Protein AF-A0A1Q7BQR1-F1 (afdb_monomer_lite)

Secondary structure (DSSP, 8-state):
-EESS-HHHHHH-TTTTTTTT-SGGGHHHHHHHHHHHTPPPPHHHHHHHHHHH--SS--SS--S-------TTSSHHHHHHHHHHIIIIIEE-TTTS-TTPPP------SSHHHHHHHHHHHHHHHHHHHTT---SS--------GGGGTTTS-----

Sequence (158 aa):
MRPRVSLRDALTDPHLLGHVLAGESWLPWRVLLLASMGEALTDDERVVFKQLTGREREPLQRVNDLAIIAGRRGGKTSAVSALATYIAACCDHGDALARAETGVLLCAAQDSRVATKILDFVEANTLRSSRTSWRSGSPMLPSSTPTSRCWLRRVLAC

Foldseek 3Di:
DAFQDQLVCQCCDQLANVPLQDDPLSLLLSLLLCLQQLHADDPVSQVSVCVQPVDNGRPSHHDPDDDDDADPPRSVLSSLLSSQLSCQPRGDDPVPADVPDDDDDDDDDPDPVSSVSSLVSNVVSNVSSVPPDPDPDDDDPDDDDPCVVVVRPPPDDD

Radius of gyration: 16.64 Å; chains: 1; bounding box: 48×39×38 Å

pLDDT: mean 80.99, std 22.64, range [25.41, 97.19]

Structure (mmCIF, N/CA/C/O backbone):
data_AF-A0A1Q7BQR1-F1
#
_entry.id   AF-A0A1Q7BQR1-F1
#
loop_
_atom_site.group_PDB
_atom_site.id
_atom_site.type_symbol
_atom_site.label_atom_id
_atom_site.label_alt_id
_atom_site.label_comp_id
_atom_site.label_asym_id
_atom_site.label_entity_id
_atom_site.label_seq_id
_atom_site.pdbx_PDB_ins_code
_atom_site.Cartn_x
_atom_site.Cartn_y
_atom_site.Cartn_z
_atom_site.occupancy
_atom_site.B_iso_or_equiv
_atom_site.auth_seq_id
_atom_site.auth_comp_id
_atom_site.auth_asym_id
_atom_site.auth_atom_id
_atom_site.pdbx_PDB_model_num
ATOM 1 N N . MET A 1 1 ? 2.220 -6.689 -13.704 1.00 86.00 1 MET A N 1
ATOM 2 C CA . MET A 1 1 ? 2.782 -6.575 -12.342 1.00 86.00 1 MET A CA 1
ATOM 3 C C . MET A 1 1 ? 2.468 -7.858 -11.589 1.00 86.00 1 MET A C 1
ATOM 5 O O . MET A 1 1 ? 1.297 -8.202 -11.491 1.00 86.00 1 MET A O 1
ATOM 9 N N . ARG A 1 2 ? 3.488 -8.554 -11.082 1.00 88.44 2 ARG A N 1
ATOM 10 C CA . ARG A 1 2 ? 3.368 -9.777 -10.279 1.00 88.44 2 ARG A CA 1
ATOM 11 C C . ARG A 1 2 ? 4.045 -9.569 -8.915 1.00 88.44 2 ARG A C 1
ATOM 13 O O . ARG A 1 2 ? 5.251 -9.332 -8.895 1.00 88.44 2 ARG A O 1
ATOM 20 N N . PRO A 1 3 ? 3.326 -9.611 -7.782 1.00 90.62 3 PRO A N 1
ATOM 21 C CA . PRO A 1 3 ? 3.946 -9.503 -6.460 1.00 90.62 3 PRO A CA 1
ATOM 22 C C . PRO A 1 3 ? 4.991 -10.602 -6.224 1.00 90.62 3 PRO A C 1
ATOM 24 O O . PRO A 1 3 ? 4.698 -11.774 -6.443 1.00 90.62 3 PRO A O 1
ATOM 27 N N . ARG A 1 4 ? 6.203 -10.244 -5.776 1.00 91.69 4 ARG A N 1
ATOM 28 C CA . ARG A 1 4 ? 7.217 -11.233 -5.345 1.00 91.69 4 ARG A CA 1
ATOM 29 C C . ARG A 1 4 ? 7.025 -11.652 -3.889 1.00 91.69 4 ARG A C 1
ATOM 31 O O . ARG A 1 4 ? 7.387 -12.759 -3.514 1.00 91.69 4 ARG A O 1
ATOM 38 N N . VAL A 1 5 ? 6.471 -10.745 -3.091 1.00 93.12 5 VAL A N 1
ATOM 39 C CA . VAL A 1 5 ? 6.109 -10.912 -1.680 1.00 93.12 5 VAL A CA 1
ATOM 40 C C . VAL A 1 5 ? 4.714 -10.312 -1.514 1.00 93.12 5 VAL A C 1
ATOM 42 O O . VAL A 1 5 ? 4.409 -9.314 -2.177 1.00 93.12 5 VAL A O 1
ATOM 45 N N . SER A 1 6 ? 3.857 -10.893 -0.671 1.00 94.69 6 SER A N 1
ATOM 46 C CA . SER A 1 6 ? 2.549 -10.289 -0.385 1.00 94.69 6 SER A CA 1
ATOM 47 C C . SER A 1 6 ? 2.727 -8.930 0.305 1.00 94.69 6 SER A C 1
ATOM 49 O O . SER A 1 6 ? 3.736 -8.672 0.968 1.00 94.69 6 SER A O 1
ATOM 51 N N . LEU A 1 7 ? 1.769 -8.023 0.141 1.00 95.06 7 LEU A N 1
ATOM 52 C CA . LEU A 1 7 ? 1.771 -6.753 0.851 1.00 95.06 7 LEU A CA 1
ATOM 53 C C . LEU A 1 7 ? 1.627 -6.988 2.358 1.00 95.06 7 LEU A C 1
ATOM 55 O O . LEU A 1 7 ? 2.263 -6.275 3.134 1.00 95.06 7 LEU A O 1
ATOM 59 N N . ARG A 1 8 ? 0.854 -7.998 2.781 1.00 95.06 8 ARG A N 1
ATOM 60 C CA . ARG A 1 8 ? 0.755 -8.393 4.195 1.00 95.06 8 ARG A CA 1
ATOM 61 C C . ARG A 1 8 ? 2.117 -8.730 4.788 1.00 95.06 8 ARG A C 1
ATOM 63 O O . ARG A 1 8 ? 2.466 -8.191 5.841 1.00 95.06 8 ARG A O 1
ATOM 70 N N . ASP A 1 9 ? 2.892 -9.564 4.103 1.00 94.25 9 ASP A N 1
ATOM 71 C CA . ASP A 1 9 ? 4.224 -9.958 4.564 1.00 94.25 9 ASP A CA 1
ATOM 72 C C . ASP A 1 9 ? 5.167 -8.752 4.552 1.00 94.25 9 ASP A C 1
ATOM 74 O O . ASP A 1 9 ? 5.858 -8.493 5.536 1.00 94.25 9 ASP A O 1
ATOM 78 N N . ALA A 1 10 ? 5.124 -7.934 3.495 1.00 93.88 10 ALA A N 1
ATOM 79 C CA . ALA A 1 10 ? 5.953 -6.735 3.393 1.00 93.88 10 ALA A CA 1
ATOM 80 C C . ALA A 1 10 ? 5.678 -5.717 4.515 1.00 93.88 10 ALA A C 1
ATOM 82 O O . ALA A 1 10 ? 6.615 -5.107 5.032 1.00 93.88 10 ALA A O 1
ATOM 83 N N . LEU A 1 11 ? 4.412 -5.534 4.907 1.00 93.81 11 LEU A N 1
ATOM 84 C CA . LEU A 1 11 ? 3.991 -4.644 5.997 1.00 93.81 11 LEU A CA 1
ATOM 85 C C . LEU A 1 11 ? 4.202 -5.238 7.395 1.00 93.81 11 LEU A C 1
ATOM 87 O O . LEU A 1 11 ? 4.019 -4.521 8.378 1.00 93.81 11 LEU A O 1
ATOM 91 N N . THR A 1 12 ? 4.563 -6.515 7.499 1.00 92.06 12 THR A N 1
ATOM 92 C CA . THR A 1 12 ? 4.852 -7.179 8.778 1.00 92.06 12 THR A CA 1
ATOM 93 C C . THR A 1 12 ? 6.356 -7.327 8.994 1.00 92.06 12 THR A C 1
ATOM 95 O O . THR A 1 12 ? 6.828 -7.203 10.122 1.00 92.06 12 THR A O 1
ATOM 98 N N . ASP A 1 13 ? 7.126 -7.520 7.921 1.00 90.06 13 ASP A N 1
ATOM 99 C CA . ASP A 1 13 ? 8.575 -7.694 7.977 1.00 90.06 13 ASP A CA 1
ATOM 100 C C . ASP A 1 13 ? 9.300 -6.376 8.343 1.00 90.06 13 ASP A C 1
ATOM 102 O O . ASP A 1 13 ? 9.255 -5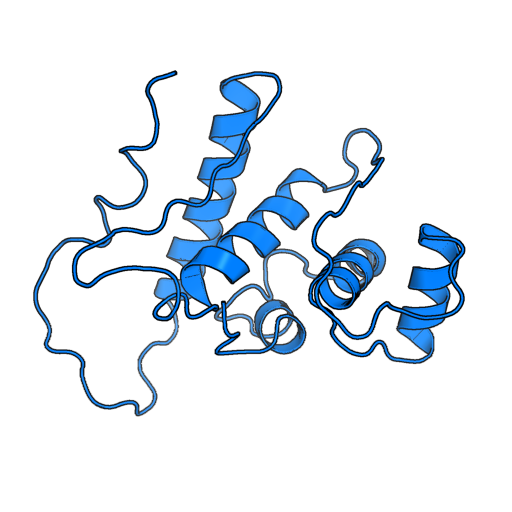.401 7.575 1.00 90.06 13 ASP A O 1
ATOM 106 N N . PRO A 1 14 ? 10.019 -6.318 9.485 1.00 87.44 14 PRO A N 1
ATOM 107 C CA . PRO A 1 14 ? 10.800 -5.148 9.886 1.00 87.44 14 PRO A CA 1
ATOM 108 C C . PRO A 1 14 ? 11.893 -4.750 8.884 1.00 87.44 14 PRO A C 1
ATOM 110 O O . PRO A 1 14 ? 12.264 -3.574 8.826 1.00 87.44 14 PRO A O 1
ATOM 113 N N . HIS A 1 15 ? 12.406 -5.705 8.104 1.00 86.00 15 HIS A N 1
ATOM 114 C CA . HIS A 1 15 ? 13.424 -5.487 7.077 1.00 86.00 15 HIS A CA 1
ATOM 115 C C . HIS A 1 15 ? 12.849 -4.951 5.763 1.00 86.00 15 HIS A C 1
ATOM 117 O O . HIS A 1 15 ? 13.611 -4.480 4.920 1.00 86.00 15 HIS A O 1
ATOM 123 N N . LEU A 1 16 ? 11.524 -4.966 5.601 1.00 88.06 16 LEU A N 1
ATOM 124 C CA . LEU A 1 16 ? 10.823 -4.370 4.469 1.00 88.06 16 LEU A CA 1
ATOM 125 C C . LEU A 1 16 ? 10.088 -3.101 4.923 1.00 88.06 16 LEU A C 1
ATOM 127 O O . LEU A 1 16 ? 10.715 -2.057 5.118 1.00 88.06 16 LEU A O 1
ATOM 131 N N . LEU A 1 17 ? 8.767 -3.173 5.096 1.00 91.50 17 LEU A N 1
ATOM 132 C CA . LEU A 1 17 ? 7.895 -2.027 5.370 1.00 91.50 17 LEU A CA 1
ATOM 133 C C . LEU A 1 17 ? 7.239 -2.085 6.755 1.00 91.50 17 LEU A C 1
ATOM 135 O O . LEU A 1 17 ? 6.455 -1.192 7.084 1.00 91.50 17 LEU A O 1
ATOM 139 N N . GLY A 1 18 ? 7.598 -3.055 7.603 1.00 86.50 18 GLY A N 1
ATOM 140 C CA . GLY A 1 18 ? 7.020 -3.236 8.941 1.00 86.50 18 GLY A CA 1
ATOM 141 C C . GLY A 1 18 ? 7.160 -2.038 9.880 1.00 86.50 18 GLY A C 1
ATOM 142 O O . GLY A 1 18 ? 6.415 -1.895 10.843 1.00 86.50 18 GLY A O 1
ATOM 143 N N . HIS A 1 19 ? 8.074 -1.118 9.575 1.00 87.88 19 HIS A N 1
ATOM 144 C CA . HIS A 1 19 ? 8.264 0.110 10.337 1.00 87.88 19 HIS A CA 1
ATOM 145 C C . HIS A 1 19 ? 7.381 1.285 9.885 1.00 87.88 19 HIS A C 1
ATOM 147 O O . HIS A 1 19 ? 7.266 2.261 10.622 1.00 87.88 19 HIS A O 1
ATOM 153 N N . VAL A 1 20 ? 6.808 1.240 8.677 1.00 89.81 20 VAL A N 1
ATOM 154 C CA . VAL A 1 20 ? 6.141 2.403 8.065 1.00 89.81 20 VAL A CA 1
ATOM 155 C C . VAL A 1 20 ? 4.733 2.598 8.625 1.00 89.81 20 VAL A C 1
ATOM 157 O O . VAL A 1 20 ? 4.332 3.723 8.920 1.00 89.81 20 VAL A O 1
ATOM 160 N N . LEU A 1 21 ? 3.998 1.498 8.795 1.00 89.62 21 LEU A N 1
ATOM 161 C CA . LEU A 1 21 ? 2.616 1.462 9.287 1.00 89.62 21 LEU A CA 1
ATOM 162 C C . LEU A 1 21 ? 2.530 0.653 10.592 1.00 89.62 21 LEU A C 1
ATOM 164 O O . LEU A 1 21 ? 1.685 -0.230 10.740 1.00 89.62 21 LEU A O 1
ATOM 168 N N . ALA A 1 22 ? 3.453 0.926 11.517 1.00 87.56 22 ALA A N 1
ATOM 169 C CA . ALA A 1 22 ? 3.602 0.180 12.762 1.00 87.56 22 ALA A CA 1
ATOM 170 C C . ALA A 1 22 ? 2.581 0.614 13.829 1.00 87.56 22 ALA A C 1
ATOM 172 O O . ALA A 1 22 ? 2.492 1.794 14.173 1.00 87.56 22 ALA A O 1
ATOM 173 N N . GLY A 1 23 ? 1.862 -0.357 14.397 1.00 88.44 23 GLY A N 1
ATOM 174 C CA . GLY A 1 23 ? 0.902 -0.159 15.488 1.00 88.44 23 GLY A CA 1
ATOM 175 C C . GLY A 1 23 ? -0.566 -0.279 15.069 1.00 88.44 23 GLY A C 1
ATOM 176 O O . GLY A 1 23 ? -0.919 -0.263 13.888 1.00 88.44 23 GLY A O 1
ATOM 177 N N . GLU A 1 24 ? -1.445 -0.405 16.062 1.00 88.38 24 GLU A N 1
ATOM 178 C CA . GLU A 1 24 ? -2.878 -0.657 15.848 1.00 88.38 24 GLU A CA 1
ATOM 179 C C . GLU A 1 24 ? -3.605 0.514 15.180 1.00 88.38 24 GLU A C 1
ATOM 181 O O . GLU A 1 24 ? -4.502 0.300 14.368 1.00 88.38 24 GLU A O 1
ATOM 186 N N . SER A 1 25 ? -3.162 1.750 15.424 1.00 89.75 25 SER A N 1
ATOM 187 C CA . SER A 1 25 ? -3.746 2.957 14.820 1.00 89.75 25 SER A CA 1
ATOM 188 C C . SER A 1 25 ? -3.643 2.992 13.290 1.00 89.75 25 SER A C 1
ATOM 190 O O . SER A 1 25 ? -4.403 3.705 12.635 1.00 89.75 25 SER A O 1
ATOM 192 N N . TRP A 1 26 ? -2.744 2.196 12.704 1.00 93.81 26 TRP A N 1
ATOM 193 C CA . TRP A 1 26 ? -2.586 2.057 11.257 1.00 93.81 26 TRP A CA 1
ATOM 194 C C . TRP A 1 26 ? -3.409 0.918 10.653 1.00 93.81 26 TRP A C 1
ATOM 196 O O . TRP A 1 26 ? -3.363 0.722 9.439 1.00 93.81 26 TRP A O 1
ATOM 206 N N . LEU A 1 27 ? -4.170 0.168 11.459 1.00 94.44 27 LEU A N 1
ATOM 207 C CA . LEU A 1 27 ? -5.038 -0.910 10.978 1.00 94.44 27 LEU A CA 1
ATOM 208 C C . LEU A 1 27 ? -5.965 -0.469 9.826 1.00 94.44 27 LEU A C 1
ATOM 210 O O . LEU A 1 27 ? -5.953 -1.159 8.809 1.00 94.44 27 LEU A O 1
ATOM 214 N N . PRO A 1 28 ? -6.662 0.688 9.880 1.00 95.06 28 PRO A N 1
ATOM 215 C CA . PRO A 1 28 ? -7.494 1.149 8.765 1.00 95.06 28 PRO A CA 1
ATOM 216 C C . PRO A 1 28 ? -6.729 1.257 7.440 1.00 95.06 28 PRO A C 1
ATOM 218 O O . PRO A 1 28 ? -7.218 0.836 6.395 1.00 95.06 28 PRO A O 1
ATOM 221 N N . TRP A 1 29 ? -5.500 1.778 7.481 1.00 95.69 29 TRP A N 1
ATOM 222 C CA . TRP A 1 29 ? -4.659 1.902 6.293 1.00 95.69 29 TRP A CA 1
ATOM 223 C C . TRP A 1 29 ? -4.179 0.547 5.790 1.00 95.69 29 TRP A C 1
ATOM 225 O O . TRP A 1 29 ? -4.264 0.297 4.593 1.00 95.69 29 TRP A O 1
ATOM 235 N N . ARG A 1 30 ? -3.725 -0.343 6.680 1.00 95.94 30 ARG A N 1
ATOM 236 C CA . ARG A 1 30 ? -3.304 -1.699 6.293 1.00 95.94 30 ARG A CA 1
ATOM 237 C C . ARG A 1 30 ? -4.441 -2.442 5.596 1.00 95.94 30 ARG A C 1
ATOM 239 O O . ARG A 1 30 ? -4.243 -2.936 4.495 1.00 95.94 30 ARG A O 1
ATOM 246 N N . VAL A 1 31 ? -5.640 -2.417 6.177 1.00 96.50 31 VAL A N 1
ATOM 247 C CA . VAL A 1 31 ? -6.839 -3.051 5.610 1.00 96.50 31 VAL A CA 1
ATOM 248 C C . VAL A 1 31 ? -7.167 -2.506 4.219 1.00 96.50 31 VAL A C 1
ATOM 250 O O . VAL A 1 31 ? -7.369 -3.286 3.290 1.00 96.50 31 VAL A O 1
ATOM 253 N N . LEU A 1 32 ? -7.178 -1.179 4.043 1.00 96.38 32 LEU A N 1
ATOM 254 C CA . LEU A 1 32 ? -7.453 -0.574 2.736 1.00 96.38 32 LEU A CA 1
ATOM 255 C C . LEU A 1 32 ? -6.400 -0.951 1.689 1.00 96.38 32 LEU A C 1
ATOM 257 O O . LEU A 1 32 ? -6.756 -1.261 0.552 1.00 96.38 32 LEU A O 1
ATOM 261 N N . LEU A 1 33 ? -5.118 -0.939 2.062 1.00 96.31 33 LEU A N 1
ATOM 262 C CA . LEU A 1 33 ? -4.036 -1.271 1.142 1.00 96.31 33 LEU A CA 1
ATOM 263 C C . LEU A 1 33 ? -4.071 -2.755 0.739 1.00 96.31 33 LEU A C 1
ATOM 265 O O . LEU A 1 33 ? -4.005 -3.047 -0.456 1.00 96.31 33 LEU A O 1
ATOM 269 N N . LEU A 1 34 ? -4.264 -3.674 1.692 1.00 96.88 34 LEU A N 1
ATOM 270 C CA . LEU A 1 34 ? -4.435 -5.110 1.428 1.00 96.88 34 LEU A CA 1
ATOM 271 C C . LEU A 1 34 ? -5.610 -5.371 0.481 1.00 96.88 34 LEU A C 1
ATOM 273 O O . LEU A 1 34 ? -5.435 -5.996 -0.566 1.00 96.88 34 LEU A O 1
ATOM 277 N N . ALA A 1 35 ? -6.779 -4.800 0.787 1.00 96.75 35 ALA A N 1
ATOM 278 C CA . ALA A 1 35 ? -7.965 -4.934 -0.054 1.00 96.75 35 ALA A CA 1
ATOM 279 C C . ALA A 1 35 ? -7.740 -4.366 -1.466 1.00 96.75 35 ALA A C 1
ATOM 281 O O . ALA A 1 35 ? -8.193 -4.953 -2.446 1.00 96.75 35 ALA A O 1
ATOM 282 N N . SER A 1 36 ? -7.021 -3.243 -1.588 1.00 96.00 36 SER A N 1
ATOM 283 C CA . SER A 1 36 ? -6.705 -2.635 -2.887 1.00 96.00 36 SER A CA 1
ATOM 284 C C . SER A 1 36 ? -5.741 -3.464 -3.735 1.00 96.00 36 SER A C 1
ATOM 286 O O . SER A 1 36 ? -5.856 -3.466 -4.959 1.00 96.00 36 SER A O 1
ATOM 288 N N . MET A 1 37 ? -4.823 -4.203 -3.106 1.00 96.00 37 MET A N 1
ATOM 289 C CA . MET A 1 37 ? -3.941 -5.145 -3.800 1.00 96.00 37 MET A CA 1
ATOM 290 C C . MET A 1 37 ? -4.620 -6.490 -4.087 1.00 96.00 37 MET A C 1
ATOM 292 O O . MET A 1 37 ? -4.053 -7.309 -4.808 1.00 96.00 37 MET A O 1
ATOM 296 N N . GLY A 1 38 ? -5.854 -6.681 -3.611 1.00 94.69 38 GLY A N 1
ATOM 297 C CA . GLY A 1 38 ? -6.652 -7.879 -3.851 1.00 94.69 38 GLY A CA 1
ATOM 298 C C . GLY A 1 38 ? -6.378 -9.019 -2.879 1.00 94.69 38 GLY A C 1
ATOM 299 O O . GLY A 1 38 ? -6.757 -10.151 -3.161 1.00 94.69 38 GLY A O 1
ATOM 300 N N . GLU A 1 39 ? -5.719 -8.748 -1.754 1.00 96.25 39 GLU A N 1
ATOM 301 C CA . GLU A 1 39 ? -5.471 -9.767 -0.738 1.00 96.25 39 GLU A CA 1
ATOM 302 C C . GLU A 1 39 ? -6.731 -10.058 0.076 1.00 96.25 39 GLU A C 1
ATOM 304 O O . GLU A 1 39 ? -7.532 -9.163 0.353 1.00 96.25 39 GLU A O 1
ATOM 309 N N . ALA A 1 40 ? -6.888 -11.322 0.477 1.00 96.12 40 ALA A N 1
ATOM 310 C CA . ALA A 1 40 ? -7.982 -11.735 1.341 1.00 96.12 40 ALA A CA 1
ATOM 311 C C . ALA A 1 40 ? -7.829 -11.107 2.734 1.00 96.12 40 ALA A C 1
ATOM 313 O O . ALA A 1 40 ? -6.752 -11.149 3.348 1.00 96.12 40 ALA A O 1
ATOM 314 N N . LEU A 1 41 ? -8.927 -10.540 3.228 1.00 96.62 41 LEU A N 1
ATOM 315 C CA . LEU A 1 41 ? -9.001 -9.971 4.567 1.00 96.62 41 LEU A CA 1
ATOM 316 C C . LEU A 1 41 ? -9.482 -11.022 5.568 1.00 96.62 41 LEU A C 1
ATOM 318 O O . LEU A 1 41 ? -10.349 -11.847 5.253 1.00 96.62 41 LEU A O 1
ATOM 322 N N . THR A 1 42 ? -8.957 -10.958 6.791 1.00 96.50 42 THR A N 1
ATOM 323 C CA . THR A 1 42 ? -9.500 -11.727 7.919 1.00 96.50 42 THR A CA 1
ATOM 324 C C . THR A 1 42 ? -10.882 -11.203 8.317 1.00 96.50 42 THR A C 1
ATOM 326 O O . THR A 1 42 ? -11.293 -10.116 7.904 1.00 96.50 42 THR A O 1
ATOM 329 N N . ASP A 1 43 ? -11.617 -11.961 9.130 1.00 95.75 43 ASP A N 1
ATOM 330 C CA . ASP A 1 43 ? -12.951 -11.546 9.575 1.00 95.75 43 ASP A CA 1
ATOM 331 C C . ASP A 1 43 ? -12.908 -10.232 10.377 1.00 95.75 43 ASP A C 1
ATOM 333 O O . ASP A 1 43 ? -13.719 -9.339 10.125 1.00 95.75 43 ASP A O 1
ATOM 337 N N . ASP A 1 44 ? -11.900 -10.052 11.236 1.00 94.94 44 ASP A N 1
ATOM 338 C CA . ASP A 1 44 ? -11.688 -8.813 12.000 1.00 94.94 44 ASP A CA 1
ATOM 339 C C . ASP A 1 44 ? -11.334 -7.623 11.094 1.00 94.94 44 ASP A C 1
ATOM 341 O O . ASP A 1 44 ? -11.855 -6.515 11.246 1.00 94.94 44 ASP A O 1
ATOM 345 N N . GLU A 1 45 ? -10.474 -7.846 10.098 1.00 96.25 45 GLU A N 1
ATOM 346 C CA . GLU A 1 45 ? -10.126 -6.830 9.102 1.00 96.25 45 GLU A CA 1
ATOM 347 C C . GLU A 1 45 ? -11.340 -6.444 8.251 1.00 96.25 45 GLU A C 1
ATOM 349 O O . GLU A 1 45 ? -11.501 -5.274 7.895 1.00 96.25 45 GLU A O 1
ATOM 354 N N . ARG A 1 46 ? -12.230 -7.403 7.962 1.00 96.56 46 ARG A N 1
ATOM 355 C CA . ARG A 1 46 ? -13.447 -7.171 7.180 1.00 96.56 46 ARG A CA 1
ATOM 356 C C . ARG A 1 46 ? -14.438 -6.275 7.914 1.00 96.56 46 ARG A C 1
ATOM 358 O O . ARG A 1 46 ? -15.103 -5.467 7.265 1.00 96.56 46 ARG A O 1
ATOM 365 N N . VAL A 1 47 ? -14.491 -6.335 9.247 1.00 97.06 47 VAL A N 1
ATOM 366 C CA . VAL A 1 47 ? -15.280 -5.385 10.052 1.00 97.06 47 VAL A CA 1
ATOM 367 C C . VAL A 1 47 ? -14.804 -3.953 9.802 1.00 97.06 47 VAL A C 1
ATOM 369 O O . VAL A 1 47 ? -15.614 -3.078 9.491 1.00 97.06 47 VAL A O 1
ATOM 372 N N . VAL A 1 48 ? -13.490 -3.718 9.856 1.00 96.69 48 VAL A N 1
ATOM 373 C CA . VAL A 1 48 ? -12.895 -2.397 9.591 1.00 96.69 48 VAL A CA 1
ATOM 374 C C . VAL A 1 48 ? -13.105 -1.981 8.133 1.00 96.69 48 VAL A C 1
ATOM 376 O O . VAL A 1 48 ? -13.498 -0.849 7.854 1.00 96.69 48 VAL A O 1
ATOM 379 N N . PHE A 1 49 ? -12.904 -2.895 7.185 1.00 97.19 49 PHE A N 1
ATOM 380 C CA . PHE A 1 49 ? -13.121 -2.639 5.760 1.00 97.19 49 PHE A CA 1
ATOM 381 C C . PHE A 1 49 ? -14.559 -2.204 5.461 1.00 97.19 49 PHE A C 1
ATOM 383 O O . PHE A 1 49 ? -14.776 -1.219 4.747 1.00 97.19 49 PHE A O 1
ATOM 390 N N . LYS A 1 50 ? -15.539 -2.906 6.038 1.00 97.12 50 LYS A N 1
ATOM 391 C CA . LYS A 1 50 ? -16.961 -2.596 5.895 1.00 97.12 50 LYS A CA 1
ATOM 392 C C . LYS A 1 50 ? -17.296 -1.230 6.480 1.00 97.12 50 LYS A C 1
ATOM 394 O O . LYS A 1 50 ? -18.011 -0.465 5.842 1.00 97.12 50 LYS A O 1
ATOM 399 N N . GLN A 1 51 ? -16.736 -0.885 7.640 1.00 96.50 51 GLN A N 1
ATOM 400 C CA . GLN A 1 51 ? -16.912 0.443 8.237 1.00 96.50 51 GLN A CA 1
ATOM 401 C C . GLN A 1 51 ? -16.364 1.569 7.348 1.00 96.50 51 GLN A C 1
ATOM 403 O O . GLN A 1 51 ? -16.977 2.629 7.260 1.00 96.50 51 GLN A O 1
ATOM 408 N N . LEU A 1 52 ? -15.227 1.350 6.679 1.00 94.81 52 LEU A N 1
ATOM 409 C CA . LEU A 1 52 ? -14.574 2.373 5.854 1.00 94.81 52 LEU A CA 1
ATOM 410 C C . LEU A 1 52 ? -15.189 2.519 4.459 1.00 94.81 52 LEU A C 1
ATOM 412 O O . LEU A 1 52 ? -15.221 3.619 3.914 1.00 94.81 52 LEU A O 1
ATOM 416 N N . THR A 1 53 ? -15.624 1.412 3.855 1.00 94.88 53 THR A N 1
ATOM 417 C CA . THR A 1 53 ? -16.026 1.376 2.438 1.00 94.88 53 THR A CA 1
ATOM 418 C C . THR A 1 53 ? -17.520 1.157 2.223 1.00 94.88 53 THR A C 1
ATOM 420 O O . THR A 1 53 ? -18.005 1.360 1.112 1.00 94.88 53 THR A O 1
ATOM 423 N N . GLY A 1 54 ? -18.246 0.704 3.250 1.00 95.31 54 GLY A N 1
ATOM 424 C CA . GLY A 1 54 ? -19.646 0.287 3.149 1.00 95.31 54 GLY A CA 1
ATOM 425 C C . GLY A 1 54 ? -19.865 -1.023 2.384 1.00 95.31 54 GLY A C 1
ATOM 426 O O . GLY A 1 54 ? -21.008 -1.391 2.131 1.00 95.31 54 GLY A O 1
ATOM 427 N N . ARG A 1 55 ? -18.800 -1.730 1.985 1.00 94.12 55 ARG A N 1
ATOM 428 C CA . ARG A 1 55 ? -18.887 -2.984 1.223 1.00 94.12 55 ARG A CA 1
ATOM 429 C C . ARG A 1 55 ? -18.773 -4.185 2.153 1.00 94.12 55 ARG A C 1
ATOM 431 O O . ARG A 1 55 ? -17.954 -4.188 3.065 1.00 94.12 55 ARG A O 1
ATOM 438 N N . GLU A 1 56 ? -19.557 -5.225 1.881 1.00 93.06 56 GLU A N 1
ATOM 439 C CA . GLU A 1 56 ? -19.538 -6.459 2.680 1.00 93.06 56 GLU A CA 1
ATOM 440 C C . GLU A 1 56 ? -18.247 -7.259 2.510 1.00 93.06 56 GLU A C 1
ATOM 442 O O . GLU A 1 56 ? -17.804 -7.909 3.451 1.00 93.06 56 GLU A O 1
ATOM 447 N N . ARG A 1 57 ? -17.643 -7.228 1.317 1.00 92.31 57 ARG A N 1
ATOM 448 C CA . ARG A 1 57 ? -16.464 -8.031 0.994 1.00 92.31 57 ARG A CA 1
ATOM 449 C C . ARG A 1 57 ? -15.464 -7.257 0.151 1.00 92.31 57 ARG A C 1
ATOM 451 O O . ARG A 1 57 ? -15.838 -6.401 -0.655 1.00 92.31 57 ARG A O 1
ATOM 458 N N . GLU A 1 58 ? -14.193 -7.563 0.362 1.00 94.50 58 GLU A N 1
ATOM 459 C CA . GLU A 1 58 ? -13.083 -7.060 -0.426 1.00 94.50 58 GLU A CA 1
ATOM 460 C C . GLU A 1 58 ? -13.143 -7.573 -1.878 1.00 94.50 58 GLU A C 1
ATOM 462 O O . GLU A 1 58 ? -13.730 -8.625 -2.141 1.00 94.50 58 GLU A O 1
ATOM 467 N N . PRO A 1 59 ? -12.531 -6.865 -2.843 1.00 91.69 59 PRO A N 1
ATOM 468 C CA . PRO A 1 59 ? -12.618 -7.237 -4.255 1.00 91.69 59 PRO A CA 1
ATOM 469 C C . PRO A 1 59 ? -11.950 -8.572 -4.624 1.00 91.69 59 PRO A C 1
ATOM 471 O O . PRO A 1 59 ? -12.210 -9.067 -5.715 1.00 91.69 59 PRO A O 1
ATOM 474 N N . LEU A 1 60 ? -11.078 -9.132 -3.766 1.00 94.56 60 LEU A N 1
ATOM 475 C CA . LEU A 1 60 ? -10.253 -10.339 -4.013 1.00 94.56 60 LEU A CA 1
ATOM 476 C C . LEU A 1 60 ? -9.395 -10.289 -5.292 1.00 94.56 60 LEU A C 1
ATOM 478 O O . LEU A 1 60 ? -8.848 -11.290 -5.746 1.00 94.56 60 LEU A O 1
ATOM 482 N N . GLN A 1 61 ? -9.277 -9.102 -5.873 1.00 94.25 61 GLN A N 1
ATOM 483 C CA . GLN A 1 61 ? -8.453 -8.786 -7.021 1.00 94.25 61 GLN A CA 1
ATOM 484 C C . GLN A 1 61 ? -7.933 -7.366 -6.848 1.00 94.25 61 GLN A C 1
ATOM 486 O O . GLN A 1 61 ? -8.570 -6.533 -6.194 1.00 94.25 61 GLN A O 1
ATOM 491 N N . ARG A 1 62 ? -6.775 -7.085 -7.442 1.00 94.25 62 ARG A N 1
ATOM 492 C CA . ARG A 1 62 ? -6.212 -5.740 -7.418 1.00 94.25 62 ARG A CA 1
ATOM 493 C C . ARG A 1 62 ? -7.194 -4.763 -8.062 1.00 94.25 62 ARG A C 1
ATOM 495 O O . ARG A 1 62 ? -7.663 -4.993 -9.176 1.00 94.25 62 ARG A O 1
ATOM 502 N N . VAL A 1 63 ? -7.477 -3.662 -7.375 1.00 94.81 63 VAL A N 1
ATOM 503 C CA . VAL A 1 63 ? -8.301 -2.590 -7.937 1.00 94.81 63 VAL A CA 1
ATOM 504 C C . VAL A 1 63 ? -7.492 -1.795 -8.958 1.00 94.81 63 VAL A C 1
ATOM 506 O O . VAL A 1 63 ? -6.294 -1.571 -8.775 1.00 94.81 63 VAL A O 1
ATOM 509 N N . ASN A 1 64 ? -8.151 -1.348 -10.026 1.00 93.12 64 ASN A N 1
ATOM 510 C CA . ASN A 1 64 ? -7.528 -0.433 -10.983 1.00 93.12 64 ASN A CA 1
ATOM 511 C C . ASN A 1 64 ? -7.313 0.943 -10.346 1.00 93.12 64 ASN A C 1
ATOM 513 O O . ASN A 1 64 ? -6.220 1.493 -10.441 1.00 93.12 64 ASN A O 1
ATOM 517 N N . ASP A 1 65 ? -8.325 1.420 -9.612 1.00 93.50 65 ASP A N 1
ATOM 518 C CA . ASP A 1 65 ? -8.342 2.740 -8.995 1.00 93.50 65 ASP A CA 1
ATOM 519 C C . ASP A 1 65 ? -8.728 2.661 -7.514 1.00 93.50 65 ASP A C 1
ATOM 521 O O . ASP A 1 65 ? -9.681 1.978 -7.125 1.00 93.50 65 ASP A O 1
ATOM 525 N N . LEU A 1 66 ? -7.996 3.407 -6.685 1.00 93.44 66 LEU A N 1
ATOM 526 C CA . LEU A 1 66 ? -8.251 3.561 -5.256 1.00 93.44 66 LEU A CA 1
ATOM 527 C C . LEU A 1 66 ? -8.397 5.048 -4.924 1.00 93.44 66 LEU A C 1
ATOM 529 O O . LEU A 1 66 ? -7.418 5.793 -4.916 1.00 93.44 66 LEU A O 1
ATOM 533 N N . ALA A 1 67 ? -9.620 5.473 -4.609 1.00 94.00 67 ALA A N 1
ATOM 534 C CA . ALA A 1 67 ? -9.909 6.825 -4.145 1.00 94.00 67 ALA A CA 1
ATOM 535 C C . ALA A 1 67 ? -10.105 6.830 -2.626 1.00 94.00 67 ALA A C 1
ATOM 537 O O . ALA A 1 67 ? -10.937 6.092 -2.100 1.00 94.00 67 ALA A O 1
ATOM 538 N N . ILE A 1 68 ? -9.347 7.670 -1.915 1.00 92.75 68 ILE A N 1
ATOM 539 C CA . ILE A 1 68 ? -9.409 7.767 -0.452 1.00 92.75 68 ILE A CA 1
ATOM 540 C C . ILE A 1 68 ? -9.613 9.218 -0.039 1.00 92.75 68 ILE A C 1
ATOM 542 O O . ILE A 1 68 ? -8.786 10.088 -0.316 1.00 92.75 68 ILE A O 1
ATOM 546 N N . ILE A 1 69 ? -10.693 9.461 0.700 1.00 92.31 69 ILE A N 1
ATOM 547 C CA . ILE A 1 69 ? -10.985 10.755 1.311 1.00 92.31 69 ILE A CA 1
ATOM 548 C C . ILE A 1 69 ? -10.495 10.701 2.758 1.00 92.31 69 ILE A C 1
ATOM 550 O O .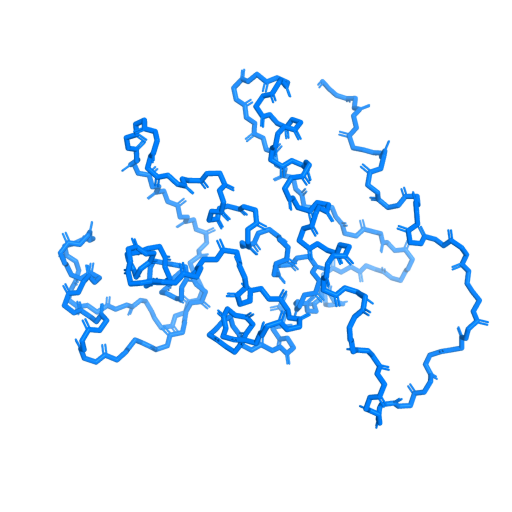 ILE A 1 69 ? -11.100 10.058 3.609 1.00 92.31 69 ILE A O 1
ATOM 554 N N . ALA A 1 70 ? -9.372 11.365 3.034 1.00 90.12 70 ALA A N 1
ATOM 555 C CA . ALA A 1 70 ? -8.751 11.368 4.356 1.00 90.12 70 ALA A CA 1
ATOM 556 C C . ALA A 1 70 ? -8.487 12.789 4.865 1.00 90.12 70 ALA A C 1
ATOM 558 O O . ALA A 1 70 ? -7.910 13.635 4.169 1.00 90.12 70 ALA A O 1
ATOM 559 N N . GLY A 1 71 ? -8.838 13.015 6.133 1.00 89.44 71 GLY A N 1
ATOM 560 C CA . GLY A 1 71 ? -8.659 14.290 6.819 1.00 89.44 71 GLY A CA 1
ATOM 561 C C . GLY A 1 71 ? -7.198 14.737 6.972 1.00 89.44 71 GLY A C 1
ATOM 562 O O . GLY A 1 71 ? -6.223 14.043 6.645 1.00 89.44 71 GLY A O 1
ATOM 563 N N . ARG A 1 72 ? -7.021 15.954 7.497 1.00 89.94 72 ARG A N 1
ATOM 564 C CA . ARG A 1 72 ? -5.694 16.494 7.824 1.00 89.94 72 ARG A CA 1
ATOM 565 C C . ARG A 1 72 ? -5.051 15.650 8.929 1.00 89.94 72 ARG A C 1
ATOM 567 O O . ARG A 1 72 ? -5.718 15.287 9.888 1.00 89.94 72 ARG A O 1
ATOM 574 N N . ARG A 1 73 ? -3.747 15.372 8.805 1.00 85.25 73 ARG A N 1
ATOM 575 C CA . ARG A 1 73 ? -2.980 14.489 9.713 1.00 85.25 73 ARG A CA 1
ATOM 576 C C . ARG A 1 73 ? -3.462 13.029 9.757 1.00 85.25 73 ARG A C 1
ATOM 578 O O . ARG A 1 73 ? -2.987 12.276 10.590 1.00 85.25 73 ARG A O 1
ATOM 585 N N . GLY A 1 74 ? -4.303 12.594 8.818 1.00 86.94 74 GLY A N 1
ATOM 586 C CA . GLY A 1 74 ? -4.783 11.208 8.742 1.00 86.94 74 GLY A CA 1
ATOM 587 C C . GLY A 1 74 ? -3.768 10.179 8.226 1.00 86.94 74 GLY A C 1
ATOM 588 O O . GLY A 1 74 ? -4.181 9.133 7.755 1.00 86.94 74 GLY A O 1
ATOM 589 N N . GLY A 1 75 ? -2.464 10.474 8.212 1.00 89.88 75 GLY A N 1
ATOM 590 C CA . GLY A 1 75 ? -1.434 9.497 7.822 1.00 89.88 75 GLY A CA 1
ATOM 591 C C . GLY A 1 75 ? -1.336 9.145 6.328 1.00 89.88 75 GLY A C 1
ATOM 592 O O . GLY A 1 75 ? -0.494 8.331 5.963 1.00 89.88 75 GLY A O 1
ATOM 593 N N . LYS A 1 76 ? -2.122 9.786 5.448 1.00 91.38 76 LYS A N 1
ATOM 594 C CA . LYS A 1 76 ? -2.170 9.460 4.006 1.00 91.38 76 LYS A CA 1
ATOM 595 C C . LYS A 1 76 ? -0.810 9.438 3.301 1.00 91.38 76 LYS A C 1
ATOM 597 O O . LYS A 1 76 ? -0.573 8.572 2.473 1.00 91.38 76 LYS A O 1
ATOM 602 N N . THR A 1 77 ? 0.099 10.350 3.647 1.00 91.88 77 THR A N 1
ATOM 603 C CA . THR A 1 77 ? 1.438 10.403 3.038 1.00 91.88 77 THR A CA 1
ATOM 604 C C . THR A 1 77 ? 2.253 9.147 3.345 1.00 91.88 77 THR A C 1
ATOM 606 O O . THR A 1 77 ? 2.882 8.618 2.437 1.00 91.88 77 THR A O 1
ATOM 609 N N . SER A 1 78 ? 2.200 8.641 4.581 1.00 92.44 78 SER A N 1
ATOM 610 C CA . SER A 1 78 ? 2.912 7.418 4.976 1.00 92.44 78 SER A CA 1
ATOM 611 C C . SER A 1 78 ? 2.319 6.170 4.323 1.00 92.44 78 SER A C 1
ATOM 613 O O . SER A 1 78 ? 3.051 5.276 3.918 1.00 92.44 78 SER A O 1
ATOM 615 N N . ALA A 1 79 ? 0.991 6.106 4.191 1.00 93.56 79 ALA A N 1
ATOM 616 C CA . ALA A 1 79 ? 0.332 4.979 3.535 1.00 93.56 79 ALA A CA 1
ATOM 617 C C . ALA A 1 79 ? 0.628 4.934 2.027 1.00 93.56 79 ALA A C 1
ATOM 619 O O . ALA A 1 79 ? 0.967 3.879 1.494 1.00 93.56 79 ALA A O 1
ATOM 620 N N . VAL A 1 80 ? 0.563 6.086 1.349 1.00 93.00 80 VAL A N 1
ATOM 621 C CA . VAL A 1 80 ? 0.893 6.191 -0.080 1.00 93.00 80 VAL A CA 1
ATOM 622 C C . VAL A 1 80 ? 2.367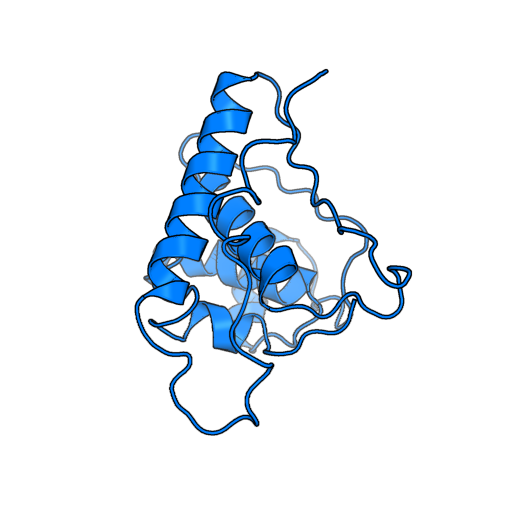 5.881 -0.324 1.00 93.00 80 VAL A C 1
ATOM 624 O O . VAL A 1 80 ? 2.672 5.157 -1.267 1.00 93.00 80 VAL A O 1
ATOM 627 N N . SER A 1 81 ? 3.284 6.360 0.524 1.00 93.88 81 SER A N 1
ATOM 628 C CA . SER A 1 81 ? 4.706 6.040 0.366 1.00 93.88 81 SER A CA 1
ATOM 629 C C . SER A 1 81 ? 4.999 4.559 0.602 1.00 93.88 81 SER A C 1
ATOM 631 O O . SER A 1 81 ? 5.784 3.986 -0.146 1.00 93.88 81 SER A O 1
ATOM 633 N N . ALA A 1 82 ? 4.340 3.910 1.570 1.00 94.19 82 ALA A N 1
ATOM 634 C CA . ALA A 1 82 ? 4.454 2.465 1.778 1.00 94.19 82 ALA A CA 1
ATOM 635 C C . ALA A 1 82 ? 4.015 1.682 0.532 1.00 94.19 82 ALA A C 1
ATOM 637 O O . ALA A 1 82 ? 4.756 0.828 0.045 1.00 94.19 82 ALA A O 1
ATOM 638 N N . LEU A 1 83 ? 2.840 2.011 -0.015 1.00 94.62 83 LEU A N 1
ATOM 639 C CA . LEU A 1 83 ? 2.320 1.364 -1.219 1.00 94.62 83 LEU A CA 1
ATOM 640 C C . LEU A 1 83 ? 3.223 1.620 -2.432 1.00 94.62 83 LEU A C 1
ATOM 642 O O . LEU A 1 83 ? 3.508 0.698 -3.192 1.00 94.62 83 LEU A O 1
ATOM 646 N N . ALA A 1 84 ? 3.707 2.851 -2.597 1.00 94.44 84 ALA A N 1
ATOM 647 C CA . ALA A 1 84 ? 4.613 3.213 -3.679 1.00 94.44 84 ALA A CA 1
ATOM 648 C C . ALA A 1 84 ? 5.929 2.426 -3.603 1.00 94.44 84 ALA A C 1
ATOM 650 O O . ALA A 1 84 ? 6.350 1.838 -4.600 1.00 94.44 84 ALA A O 1
ATOM 651 N N . THR A 1 85 ? 6.544 2.341 -2.418 1.00 94.06 85 THR A N 1
ATOM 652 C CA . THR A 1 85 ? 7.747 1.526 -2.202 1.00 94.06 85 THR A CA 1
ATOM 653 C C . THR A 1 85 ? 7.473 0.045 -2.470 1.00 94.06 85 THR A C 1
ATOM 655 O O . THR A 1 85 ? 8.278 -0.611 -3.127 1.00 94.06 85 THR A O 1
ATOM 658 N N . TYR A 1 86 ? 6.331 -0.485 -2.024 1.00 94.31 86 TYR A N 1
ATOM 659 C CA . TYR A 1 86 ? 5.945 -1.873 -2.284 1.00 94.31 86 TYR A CA 1
ATOM 660 C C . TYR A 1 86 ? 5.804 -2.166 -3.785 1.00 94.31 86 TYR A C 1
ATOM 662 O O . TYR A 1 86 ? 6.403 -3.116 -4.291 1.00 94.31 86 TYR A O 1
ATOM 670 N N . ILE A 1 87 ? 5.071 -1.323 -4.519 1.00 93.06 87 ILE A N 1
ATOM 671 C CA . ILE A 1 87 ? 4.882 -1.477 -5.966 1.00 93.06 87 ILE A CA 1
ATOM 672 C C . ILE A 1 87 ? 6.220 -1.361 -6.703 1.00 93.06 87 ILE A C 1
ATOM 674 O O . ILE A 1 87 ? 6.466 -2.127 -7.630 1.00 93.06 87 ILE A O 1
ATOM 678 N N . ALA A 1 88 ? 7.089 -0.431 -6.307 1.00 91.88 88 ALA A N 1
ATOM 679 C CA . ALA A 1 88 ? 8.361 -0.207 -6.987 1.00 91.88 88 ALA A CA 1
ATOM 680 C C . ALA A 1 88 ? 9.405 -1.303 -6.704 1.00 91.88 88 ALA A C 1
ATOM 682 O O . ALA A 1 88 ? 10.134 -1.692 -7.613 1.00 91.88 88 ALA A O 1
ATOM 683 N N . ALA A 1 89 ? 9.494 -1.796 -5.463 1.00 89.62 89 ALA A N 1
ATOM 684 C CA . ALA A 1 89 ? 10.592 -2.665 -5.026 1.00 89.62 89 ALA A CA 1
ATOM 685 C C . ALA A 1 89 ? 10.201 -4.141 -4.831 1.00 89.62 89 ALA A C 1
ATOM 687 O O . ALA A 1 89 ? 11.037 -5.024 -5.018 1.00 89.62 89 ALA A O 1
ATOM 688 N N . CYS A 1 90 ? 8.951 -4.423 -4.447 1.00 90.44 90 CYS A N 1
ATOM 689 C CA . CYS A 1 90 ? 8.493 -5.774 -4.085 1.00 90.44 90 CYS A CA 1
ATOM 690 C C . CYS A 1 90 ? 7.654 -6.446 -5.182 1.00 90.44 90 CYS A C 1
ATOM 692 O O . CYS A 1 90 ? 7.335 -7.631 -5.078 1.00 90.44 90 CYS A O 1
ATOM 694 N N . CYS A 1 91 ? 7.301 -5.713 -6.238 1.00 89.81 91 CYS A N 1
ATOM 695 C CA . CYS A 1 91 ? 6.542 -6.238 -7.366 1.00 89.81 91 CYS A CA 1
ATOM 696 C C . CYS A 1 91 ? 7.416 -6.368 -8.613 1.00 89.81 91 CYS A C 1
ATOM 698 O O . CYS A 1 91 ? 8.228 -5.501 -8.927 1.00 89.81 91 CYS A O 1
ATOM 700 N N . ASP A 1 92 ? 7.219 -7.457 -9.345 1.00 89.88 92 ASP A N 1
ATOM 701 C CA . ASP A 1 92 ? 7.847 -7.696 -10.632 1.00 89.88 92 ASP A CA 1
ATOM 702 C C . ASP A 1 92 ? 7.036 -7.064 -11.769 1.00 89.88 92 ASP A C 1
ATOM 704 O O . ASP A 1 92 ? 5.817 -7.238 -11.866 1.00 89.88 92 ASP A O 1
ATOM 708 N N . HIS A 1 93 ? 7.718 -6.341 -12.654 1.00 89.69 93 HIS A N 1
ATOM 709 C CA . HIS A 1 93 ? 7.111 -5.628 -13.786 1.00 89.69 93 HIS A CA 1
ATOM 710 C C . HIS A 1 93 ? 7.645 -6.100 -15.140 1.00 89.69 93 HIS A C 1
ATOM 712 O O . HIS A 1 93 ? 7.367 -5.464 -16.151 1.00 89.69 93 HIS A O 1
ATOM 718 N N . GLY A 1 94 ? 8.376 -7.220 -15.177 1.00 86.06 94 GLY A N 1
ATOM 719 C CA . GLY A 1 94 ? 9.035 -7.720 -16.388 1.00 86.06 94 GLY A CA 1
ATOM 720 C C . GLY A 1 94 ? 8.099 -7.998 -17.570 1.00 86.06 94 GLY A C 1
ATOM 721 O O . GLY A 1 94 ? 8.532 -7.899 -18.708 1.00 86.06 94 GLY A O 1
ATOM 722 N N . ASP A 1 95 ? 6.815 -8.275 -17.323 1.00 86.94 95 ASP A N 1
ATOM 723 C CA . ASP A 1 95 ? 5.833 -8.491 -18.401 1.00 86.94 95 ASP A CA 1
ATOM 724 C C . ASP A 1 95 ? 5.420 -7.197 -19.117 1.00 86.94 95 ASP A C 1
ATOM 726 O O . ASP A 1 95 ? 4.875 -7.247 -20.214 1.00 86.94 95 ASP A O 1
ATOM 730 N N . ALA A 1 96 ? 5.623 -6.044 -18.472 1.00 86.88 96 ALA A N 1
ATOM 731 C CA . ALA A 1 96 ? 5.188 -4.739 -18.966 1.00 86.88 96 ALA A CA 1
ATOM 732 C C . ALA A 1 96 ? 6.351 -3.846 -19.422 1.00 86.88 96 ALA A C 1
ATOM 734 O O . ALA A 1 96 ? 6.101 -2.799 -20.009 1.00 86.88 96 ALA A O 1
ATOM 735 N N . LEU A 1 97 ? 7.597 -4.231 -19.129 1.00 88.38 97 LEU A N 1
ATOM 736 C CA . LEU A 1 97 ? 8.797 -3.460 -19.446 1.00 88.38 97 LEU A CA 1
ATOM 737 C C . LEU A 1 97 ? 9.644 -4.216 -20.466 1.00 88.38 97 LEU A C 1
ATOM 739 O O . LEU A 1 97 ? 9.962 -5.392 -20.269 1.00 88.38 97 LEU A O 1
ATOM 743 N N . ALA A 1 98 ? 10.063 -3.539 -21.533 1.00 85.56 98 ALA A N 1
ATOM 744 C CA . ALA A 1 98 ? 11.040 -4.101 -22.451 1.00 85.56 98 ALA A CA 1
ATOM 745 C C . ALA A 1 98 ? 12.425 -4.198 -21.785 1.00 85.56 98 ALA A C 1
ATOM 747 O O . ALA A 1 98 ? 12.732 -3.557 -20.774 1.00 85.56 98 ALA A O 1
ATOM 748 N N . ARG A 1 99 ? 13.309 -5.022 -22.358 1.00 83.19 99 ARG A N 1
ATOM 749 C CA . ARG A 1 99 ? 14.689 -5.135 -21.861 1.00 83.19 99 ARG A CA 1
ATOM 750 C C . ARG A 1 99 ? 15.364 -3.760 -21.943 1.00 83.19 99 ARG A C 1
ATOM 752 O O . ARG A 1 99 ? 15.344 -3.138 -22.997 1.00 83.19 99 ARG A O 1
ATOM 759 N N . ALA A 1 100 ? 15.997 -3.347 -20.845 1.00 85.56 100 ALA A N 1
ATOM 760 C CA . ALA A 1 100 ? 16.624 -2.033 -20.654 1.00 85.56 100 ALA A CA 1
ATOM 761 C C . ALA A 1 100 ? 15.665 -0.832 -20.508 1.00 85.56 100 ALA A C 1
ATOM 763 O O . ALA A 1 100 ? 16.138 0.303 -20.444 1.00 85.56 100 ALA A O 1
ATOM 764 N N . GLU A 1 101 ? 14.355 -1.053 -20.374 1.00 87.81 101 GLU A N 1
ATOM 765 C CA . GLU A 1 101 ? 13.436 -0.003 -19.932 1.00 87.81 101 GLU A CA 1
ATOM 766 C C . GLU A 1 101 ? 13.437 0.144 -18.410 1.00 87.81 101 GLU A C 1
ATOM 768 O O . GLU A 1 101 ? 13.534 -0.825 -17.652 1.00 87.81 101 GLU A O 1
ATOM 773 N N . THR A 1 102 ? 13.287 1.388 -17.965 1.00 85.88 102 THR A N 1
ATOM 774 C CA . THR A 1 102 ? 13.124 1.731 -16.556 1.00 85.88 102 THR A CA 1
ATOM 775 C C . THR A 1 102 ? 11.661 2.050 -16.296 1.00 85.88 102 THR A C 1
ATOM 777 O O . THR A 1 102 ? 11.137 3.037 -16.809 1.00 85.88 102 THR A O 1
ATOM 780 N N . GLY A 1 103 ? 11.012 1.237 -15.461 1.00 87.81 103 GLY A N 1
ATOM 781 C CA . GLY A 1 103 ? 9.674 1.540 -14.966 1.00 87.81 103 GLY A CA 1
ATOM 782 C C . GLY A 1 103 ? 9.679 2.799 -14.098 1.00 87.81 103 GLY A C 1
ATOM 783 O O . GLY A 1 103 ? 10.549 2.969 -13.243 1.00 87.81 103 GLY A O 1
ATOM 784 N N . VAL A 1 104 ? 8.693 3.670 -14.304 1.00 90.31 104 VAL A N 1
ATOM 785 C CA . VAL A 1 104 ? 8.509 4.895 -13.518 1.00 90.31 104 VAL A CA 1
ATOM 786 C C . VAL A 1 104 ? 7.175 4.821 -12.791 1.00 90.31 104 VAL A C 1
ATOM 788 O O . VAL A 1 104 ? 6.128 4.645 -13.411 1.00 90.31 104 VAL A O 1
ATOM 791 N N . LEU A 1 105 ? 7.211 4.980 -11.467 1.00 90.44 105 LEU A N 1
ATOM 792 C CA . LEU A 1 105 ? 6.016 5.168 -10.654 1.00 90.44 105 LEU A CA 1
ATOM 793 C C . LEU A 1 105 ? 5.798 6.669 -10.439 1.00 90.44 105 LEU A C 1
ATOM 795 O O . LEU A 1 105 ? 6.601 7.329 -9.781 1.00 90.44 105 LEU A O 1
ATOM 799 N N . LEU A 1 106 ? 4.717 7.207 -11.002 1.00 90.44 106 LEU A N 1
ATOM 800 C CA . LEU A 1 106 ? 4.400 8.628 -10.903 1.00 90.44 106 LEU A CA 1
ATOM 801 C C . LEU A 1 106 ? 3.693 8.949 -9.577 1.00 90.44 106 LEU A C 1
ATOM 803 O O . LEU A 1 106 ? 2.625 8.412 -9.288 1.00 90.44 106 LEU A O 1
ATOM 807 N N . CYS A 1 107 ? 4.254 9.889 -8.815 1.00 87.25 107 CYS A N 1
ATOM 808 C CA . CYS A 1 107 ? 3.634 10.466 -7.622 1.00 87.25 107 CYS A CA 1
ATOM 809 C C . CYS A 1 107 ? 3.248 11.923 -7.898 1.00 87.25 107 CYS A C 1
ATOM 811 O O . CYS A 1 107 ? 4.088 12.817 -7.815 1.00 87.25 107 CYS A O 1
ATOM 813 N N . ALA A 1 108 ? 1.977 12.165 -8.218 1.00 89.00 108 ALA A N 1
ATOM 814 C CA . ALA A 1 108 ? 1.449 13.510 -8.436 1.00 89.00 108 ALA A CA 1
ATOM 815 C C . ALA A 1 108 ? 0.844 14.092 -7.147 1.00 89.00 108 ALA A C 1
ATOM 817 O O . ALA A 1 108 ? 0.212 13.383 -6.362 1.00 89.00 108 ALA A O 1
ATOM 818 N N . ALA A 1 109 ? 1.023 15.396 -6.934 1.00 89.94 109 ALA A N 1
ATOM 819 C CA . ALA A 1 109 ? 0.451 16.133 -5.810 1.00 89.94 109 ALA A CA 1
ATOM 820 C C . ALA A 1 109 ? 0.023 17.539 -6.250 1.00 89.94 109 ALA A C 1
ATOM 822 O O . ALA A 1 109 ? 0.368 17.988 -7.338 1.00 89.94 109 ALA A O 1
ATOM 823 N N . GLN A 1 110 ? -0.705 18.247 -5.385 1.00 90.12 110 GLN A N 1
ATOM 824 C CA . GLN A 1 110 ? -1.195 19.596 -5.681 1.00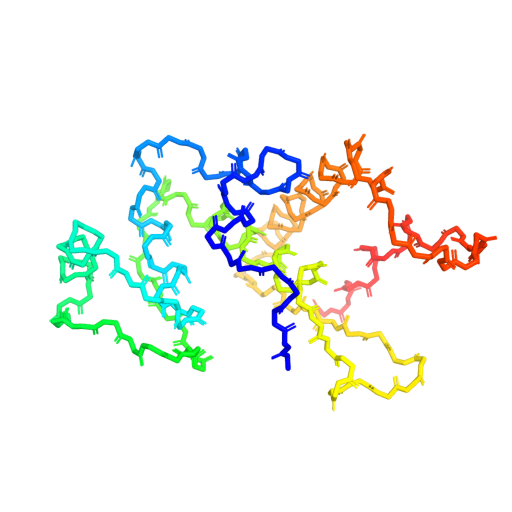 90.12 110 GLN A CA 1
ATOM 825 C C . GLN A 1 110 ? -0.095 20.673 -5.727 1.00 90.12 110 GLN A C 1
ATOM 827 O O . GLN A 1 110 ? -0.285 21.710 -6.349 1.00 90.12 110 GLN A O 1
ATOM 832 N N . ASP A 1 111 ? 1.024 20.452 -5.028 1.00 91.38 111 ASP A N 1
ATOM 833 C CA . ASP A 1 111 ? 2.197 21.336 -4.998 1.00 91.38 111 ASP A CA 1
ATOM 834 C C . ASP A 1 111 ? 3.466 20.474 -4.960 1.00 91.38 111 ASP A C 1
ATOM 836 O O . ASP A 1 111 ? 3.509 19.425 -4.305 1.00 91.38 111 ASP A O 1
ATOM 840 N N . SER A 1 112 ? 4.515 20.972 -5.612 1.00 89.06 112 SER A N 1
ATOM 841 C CA . SER A 1 112 ? 5.886 20.461 -5.602 1.00 89.06 112 SER A CA 1
ATOM 842 C C . SER A 1 112 ? 6.374 20.084 -4.201 1.00 89.06 112 SER A C 1
ATOM 844 O O . SER A 1 112 ? 6.911 18.997 -4.015 1.00 89.06 112 SER A O 1
ATOM 846 N N . ARG A 1 113 ? 6.105 20.907 -3.176 1.00 89.31 113 ARG A N 1
ATOM 847 C CA . ARG A 1 113 ? 6.522 20.625 -1.790 1.00 89.31 113 ARG A CA 1
ATOM 848 C C . ARG A 1 113 ? 5.913 19.338 -1.238 1.00 89.31 113 ARG A C 1
ATOM 850 O O . ARG A 1 113 ? 6.564 18.600 -0.499 1.00 89.31 113 ARG A O 1
ATOM 857 N N . VAL A 1 114 ? 4.649 19.074 -1.568 1.00 87.81 114 VAL A N 1
ATOM 858 C CA . VAL A 1 114 ? 3.951 17.859 -1.128 1.00 87.81 114 VAL A CA 1
ATOM 859 C C . VAL A 1 114 ? 4.468 16.651 -1.902 1.00 87.81 114 VAL A C 1
ATOM 861 O O . VAL A 1 114 ? 4.671 15.600 -1.295 1.00 87.81 114 VAL A O 1
ATOM 864 N N . ALA A 1 115 ? 4.744 16.813 -3.198 1.00 90.19 115 ALA A N 1
ATOM 865 C CA . ALA A 1 115 ? 5.360 15.774 -4.018 1.00 90.19 115 ALA A CA 1
ATOM 866 C C . ALA A 1 115 ? 6.755 15.388 -3.496 1.00 90.19 115 ALA A C 1
ATOM 868 O O . ALA A 1 115 ? 7.007 14.208 -3.262 1.00 90.19 115 ALA A O 1
ATOM 869 N N . THR A 1 116 ? 7.620 16.369 -3.210 1.00 90.81 116 THR A N 1
ATOM 870 C CA . THR A 1 116 ? 8.945 16.138 -2.609 1.00 90.81 116 THR A CA 1
ATOM 871 C C . THR A 1 116 ? 8.825 15.375 -1.299 1.00 90.81 116 THR A C 1
ATOM 873 O O . THR A 1 116 ? 9.508 14.379 -1.106 1.00 90.81 116 THR A O 1
ATOM 876 N N . LYS A 1 117 ? 7.879 15.751 -0.432 1.00 91.75 117 LYS A N 1
ATOM 877 C CA . LYS A 1 117 ? 7.673 15.039 0.832 1.00 91.75 117 LYS A CA 1
ATOM 878 C C . LYS A 1 117 ? 7.287 13.570 0.634 1.00 91.75 117 LYS A C 1
ATOM 880 O O . LYS A 1 117 ? 7.712 12.724 1.413 1.00 91.75 117 LYS A O 1
ATOM 885 N N . ILE A 1 118 ? 6.457 13.255 -0.359 1.00 91.50 118 ILE A N 1
ATOM 886 C CA . ILE A 1 118 ? 6.118 11.858 -0.674 1.00 91.50 118 ILE A CA 1
ATOM 887 C C . ILE A 1 118 ? 7.373 11.117 -1.141 1.00 91.50 118 ILE A C 1
ATOM 889 O O . ILE A 1 118 ? 7.630 10.011 -0.668 1.00 91.50 118 ILE A O 1
ATOM 893 N N . LEU A 1 119 ? 8.159 11.743 -2.021 1.00 90.94 119 LEU A N 1
ATOM 894 C CA . LEU A 1 119 ? 9.405 11.183 -2.530 1.00 90.94 119 LEU A CA 1
ATOM 895 C C . LEU A 1 119 ? 10.392 10.886 -1.394 1.00 90.94 119 LEU A C 1
ATOM 897 O O . LEU A 1 119 ? 10.837 9.750 -1.281 1.00 90.94 119 LEU A O 1
ATOM 901 N N . ASP A 1 120 ? 10.628 11.839 -0.490 1.00 92.50 120 ASP A N 1
ATOM 902 C CA . ASP A 1 120 ? 11.527 11.679 0.662 1.00 92.50 120 ASP A CA 1
ATOM 903 C C . ASP A 1 120 ? 11.134 10.480 1.541 1.00 92.50 120 ASP A C 1
ATOM 905 O O . ASP A 1 120 ? 11.988 9.737 2.027 1.00 92.50 120 ASP A O 1
ATOM 909 N N . PHE A 1 121 ? 9.830 10.249 1.737 1.00 91.94 121 PHE A N 1
ATOM 910 C CA . PHE A 1 121 ? 9.346 9.074 2.465 1.00 91.94 121 PHE A CA 1
ATOM 911 C C . PHE A 1 121 ? 9.621 7.773 1.701 1.00 91.94 121 PHE A C 1
ATOM 913 O O . PHE A 1 121 ? 10.027 6.785 2.310 1.00 91.94 121 PHE A O 1
ATOM 920 N N . VAL A 1 122 ? 9.414 7.755 0.381 1.00 91.94 122 VAL A N 1
ATOM 921 C CA . VAL A 1 122 ? 9.714 6.584 -0.461 1.00 91.94 122 VAL A CA 1
ATOM 922 C C . VAL A 1 122 ? 11.214 6.276 -0.444 1.00 91.94 122 VAL A C 1
ATOM 924 O O . VAL A 1 122 ? 11.597 5.110 -0.302 1.00 91.94 122 VAL A O 1
ATOM 927 N N . GLU A 1 123 ? 12.067 7.301 -0.524 1.00 90.00 123 GLU A N 1
ATOM 928 C CA . GLU A 1 123 ? 13.520 7.169 -0.377 1.00 90.00 123 GLU A CA 1
ATOM 929 C C . GLU A 1 123 ? 13.888 6.583 0.982 1.00 90.00 123 GLU A C 1
ATOM 931 O O . GLU A 1 123 ? 14.625 5.597 1.054 1.00 90.00 123 GLU A O 1
ATOM 936 N N . ALA A 1 124 ? 13.337 7.146 2.060 1.00 89.44 124 ALA A N 1
ATOM 937 C CA . ALA A 1 124 ? 13.597 6.690 3.417 1.00 89.44 124 ALA A CA 1
ATOM 938 C C . ALA A 1 124 ? 13.209 5.215 3.607 1.00 89.44 124 ALA A C 1
ATOM 940 O O . ALA A 1 124 ? 14.013 4.433 4.124 1.00 89.44 124 ALA A O 1
ATOM 941 N N . ASN A 1 125 ? 12.028 4.812 3.130 1.00 87.88 125 ASN A N 1
ATOM 942 C CA . ASN A 1 125 ? 11.552 3.427 3.195 1.00 87.88 125 ASN A CA 1
ATOM 943 C C . ASN A 1 125 ? 12.482 2.471 2.424 1.00 87.88 125 ASN A C 1
ATOM 945 O O . ASN A 1 125 ? 12.828 1.387 2.904 1.00 87.88 125 ASN A O 1
ATOM 949 N N . THR A 1 126 ? 12.929 2.882 1.235 1.00 85.44 126 THR A N 1
ATOM 950 C CA . THR A 1 126 ? 13.804 2.074 0.368 1.00 85.44 126 THR A CA 1
ATOM 951 C C . THR A 1 126 ? 15.207 1.930 0.961 1.00 85.44 126 THR A C 1
ATOM 953 O O . THR A 1 126 ? 15.766 0.835 1.027 1.00 85.44 126 THR A O 1
ATOM 956 N N . LEU A 1 127 ? 15.788 3.024 1.456 1.00 82.38 127 LEU A N 1
ATOM 957 C CA . LEU A 1 127 ? 17.115 3.001 2.071 1.00 82.38 127 LEU A CA 1
ATOM 958 C C . LEU A 1 127 ? 17.127 2.155 3.344 1.00 82.38 127 LEU A C 1
ATOM 960 O O . LEU A 1 127 ? 18.078 1.409 3.582 1.00 82.38 127 LEU A O 1
ATOM 964 N N . ARG A 1 128 ? 16.068 2.233 4.151 1.00 73.88 128 ARG A N 1
ATOM 965 C CA . ARG A 1 128 ? 15.977 1.504 5.419 1.00 73.88 128 ARG A CA 1
ATOM 966 C C . ARG A 1 128 ? 15.751 0.006 5.221 1.00 73.88 128 ARG A C 1
ATOM 968 O O . ARG A 1 128 ? 16.345 -0.780 5.954 1.00 73.88 128 ARG A O 1
ATOM 975 N N . SER A 1 129 ? 14.995 -0.384 4.195 1.00 68.94 129 SER A N 1
ATOM 976 C CA . SER A 1 129 ? 14.832 -1.796 3.823 1.00 68.94 129 SER A CA 1
ATOM 977 C C . SER A 1 129 ? 16.111 -2.395 3.223 1.00 68.94 129 SER A C 1
ATOM 979 O O . SER A 1 129 ? 16.551 -3.476 3.615 1.00 68.94 129 SER A O 1
ATOM 981 N N . SER A 1 130 ? 16.811 -1.646 2.361 1.00 60.56 130 SER A N 1
ATOM 982 C CA . SER A 1 130 ? 18.065 -2.097 1.729 1.00 60.56 130 SER A CA 1
ATOM 983 C C . SER A 1 130 ? 19.226 -2.355 2.704 1.00 60.56 130 SER A C 1
ATOM 985 O O . SER A 1 130 ? 20.173 -3.066 2.370 1.00 60.56 130 SER A O 1
ATOM 987 N N . ARG A 1 131 ? 19.165 -1.796 3.920 1.00 50.91 131 ARG A N 1
ATOM 988 C CA . ARG A 1 131 ? 20.256 -1.846 4.902 1.00 50.91 131 ARG A CA 1
ATOM 989 C C . ARG A 1 131 ? 20.344 -3.162 5.678 1.00 50.91 131 ARG A C 1
ATOM 991 O O . ARG A 1 131 ? 21.338 -3.351 6.374 1.00 50.91 131 ARG A O 1
ATOM 998 N N . THR A 1 132 ? 19.347 -4.048 5.576 1.00 42.03 132 THR A N 1
ATOM 999 C CA . THR A 1 132 ? 19.163 -5.072 6.618 1.00 42.03 132 THR A CA 1
ATOM 1000 C C . THR A 1 132 ? 19.094 -6.528 6.147 1.00 42.03 132 THR A C 1
ATOM 1002 O O . THR A 1 132 ? 19.513 -7.387 6.914 1.00 42.03 132 THR A O 1
ATOM 1005 N N . SER A 1 133 ? 18.715 -6.860 4.907 1.00 37.38 133 SER A N 1
ATOM 1006 C CA . SER A 1 133 ? 18.801 -8.261 4.443 1.00 37.38 133 SER A CA 1
ATOM 1007 C C . SER A 1 133 ? 18.573 -8.434 2.936 1.00 37.38 133 SER A C 1
ATOM 1009 O O . SER A 1 133 ? 17.447 -8.549 2.472 1.00 37.38 133 SER A O 1
ATOM 1011 N N . TRP A 1 134 ? 19.663 -8.568 2.181 1.00 38.72 134 TRP A N 1
ATOM 1012 C CA . TRP A 1 134 ? 19.701 -9.341 0.925 1.00 38.72 134 TRP A CA 1
ATOM 1013 C C . TRP A 1 134 ? 20.709 -10.503 1.057 1.00 38.72 134 TRP A C 1
ATOM 1015 O O . TRP A 1 134 ? 21.401 -10.862 0.109 1.00 38.72 134 TRP A O 1
ATOM 1025 N N . ARG A 1 135 ? 20.866 -11.054 2.275 1.00 33.31 135 ARG A N 1
ATOM 1026 C CA . ARG A 1 135 ? 21.895 -12.058 2.623 1.00 33.31 135 ARG A CA 1
ATOM 1027 C C . ARG A 1 135 ? 21.399 -13.502 2.777 1.00 33.31 135 ARG A C 1
ATOM 1029 O O . ARG A 1 135 ? 22.204 -14.351 3.141 1.00 33.31 135 ARG A O 1
ATOM 1036 N N . SER A 1 136 ? 20.152 -13.829 2.453 1.00 33.62 136 SER A N 1
ATOM 1037 C CA . SER A 1 136 ? 19.686 -15.224 2.434 1.00 33.62 136 SER A CA 1
ATOM 1038 C C . SER A 1 136 ? 19.421 -15.719 1.005 1.00 33.62 136 SER A C 1
ATOM 1040 O O . SER A 1 136 ? 18.325 -15.619 0.469 1.00 33.62 136 SER A O 1
ATOM 1042 N N . GLY A 1 137 ? 20.462 -16.291 0.392 1.00 35.53 137 GLY A N 1
ATOM 1043 C CA . GLY A 1 137 ? 20.325 -17.527 -0.392 1.00 35.53 137 GLY A CA 1
ATOM 1044 C C . GLY A 1 137 ? 19.627 -17.515 -1.759 1.00 35.53 137 GLY A C 1
ATOM 1045 O O . GLY A 1 137 ? 19.238 -18.588 -2.205 1.00 35.53 137 GLY A O 1
ATOM 1046 N N . SER A 1 138 ? 19.491 -16.385 -2.457 1.00 31.22 138 SER A N 1
ATOM 1047 C CA . SER A 1 138 ? 19.151 -16.387 -3.897 1.00 31.22 138 SER A CA 1
ATOM 1048 C C . SER A 1 138 ? 20.420 -16.247 -4.753 1.00 31.22 138 SER A C 1
ATOM 1050 O O . SER A 1 138 ? 21.336 -15.534 -4.330 1.00 31.22 138 SER A O 1
ATOM 1052 N N . PRO A 1 139 ? 20.524 -16.912 -5.924 1.00 28.11 139 PRO A N 1
ATOM 1053 C CA . PRO A 1 139 ? 21.736 -16.880 -6.734 1.00 28.11 139 PRO A CA 1
ATOM 1054 C C . PRO A 1 139 ? 22.074 -15.440 -7.124 1.00 28.11 139 PRO A C 1
ATOM 1056 O O . PRO A 1 139 ? 21.220 -14.688 -7.594 1.00 28.11 139 PRO A O 1
ATOM 1059 N N . MET A 1 140 ? 23.337 -15.080 -6.880 1.00 25.41 140 MET A N 1
ATOM 1060 C CA . MET A 1 140 ? 23.960 -13.810 -7.238 1.00 25.41 140 MET A CA 1
ATOM 1061 C C . MET A 1 140 ? 23.504 -13.335 -8.623 1.00 25.41 140 MET A C 1
ATOM 1063 O O . MET A 1 140 ? 23.874 -13.920 -9.639 1.00 25.41 140 MET A O 1
ATOM 1067 N N . LEU A 1 141 ? 22.789 -12.212 -8.672 1.00 34.78 141 LEU A N 1
ATOM 1068 C CA . LEU A 1 141 ? 22.923 -11.319 -9.818 1.00 34.78 141 LEU A CA 1
ATOM 1069 C C . LEU A 1 141 ? 24.330 -10.706 -9.741 1.00 34.78 141 LEU A C 1
ATOM 1071 O O . LEU A 1 141 ? 24.742 -10.294 -8.650 1.00 34.78 141 LEU A O 1
ATOM 1075 N N . PRO A 1 142 ? 25.094 -10.682 -10.847 1.00 27.39 142 PRO A N 1
ATOM 1076 C CA . PRO A 1 142 ? 26.486 -10.275 -10.814 1.00 27.39 142 PRO A CA 1
ATOM 1077 C C . PRO A 1 142 ? 26.597 -8.837 -10.315 1.00 27.39 142 PRO A C 1
ATOM 1079 O O . PRO A 1 142 ? 25.974 -7.905 -10.824 1.00 27.39 142 PRO A O 1
ATOM 1082 N N . SER A 1 143 ? 27.417 -8.683 -9.283 1.00 44.34 143 SER A N 1
ATOM 1083 C CA . SER A 1 143 ? 27.842 -7.412 -8.731 1.00 44.34 143 SER A CA 1
ATOM 1084 C C . SER A 1 143 ? 28.558 -6.592 -9.801 1.00 44.34 143 SER A C 1
ATOM 1086 O O . SER A 1 143 ? 29.731 -6.820 -10.082 1.00 44.34 143 SER A O 1
ATOM 1088 N N . SER A 1 144 ? 27.862 -5.634 -10.401 1.00 35.53 144 SER A N 1
ATOM 1089 C CA . SER A 1 144 ? 28.424 -4.352 -10.836 1.00 35.53 144 SER A CA 1
ATOM 1090 C C . SER A 1 144 ? 27.328 -3.500 -11.466 1.00 35.53 144 SER A C 1
ATOM 1092 O O . SER A 1 144 ? 26.861 -3.756 -12.566 1.00 35.53 144 SER A O 1
ATOM 1094 N N . THR A 1 145 ? 26.892 -2.468 -10.753 1.00 29.52 145 THR A N 1
ATOM 1095 C CA . THR A 1 145 ? 26.870 -1.088 -11.260 1.00 29.52 145 THR A CA 1
ATOM 1096 C C . THR A 1 145 ? 26.381 -0.157 -10.139 1.00 29.52 145 THR A C 1
ATOM 1098 O O . THR A 1 145 ? 25.523 -0.542 -9.340 1.00 29.52 145 THR A O 1
ATOM 1101 N N . PRO A 1 146 ? 26.935 1.064 -10.019 1.00 30.41 146 PRO A N 1
ATOM 1102 C CA . PRO A 1 146 ? 26.642 2.025 -8.949 1.00 30.41 146 PRO A CA 1
ATOM 1103 C C . PRO A 1 146 ? 25.287 2.725 -9.159 1.00 30.41 146 PRO A C 1
ATOM 1105 O O . PRO A 1 146 ? 25.145 3.932 -8.974 1.00 30.41 146 PRO A O 1
ATOM 1108 N N . THR A 1 147 ? 24.275 1.979 -9.593 1.00 38.03 147 THR A N 1
ATOM 1109 C CA . THR A 1 147 ? 23.044 2.542 -10.139 1.00 38.03 147 THR A CA 1
ATOM 1110 C C . THR A 1 147 ? 22.100 2.972 -9.020 1.00 38.03 147 THR A C 1
ATOM 1112 O O . THR A 1 147 ? 21.451 3.996 -9.174 1.00 38.03 147 THR A O 1
ATOM 1115 N N . SER A 1 148 ? 22.091 2.298 -7.857 1.00 30.75 148 SER A N 1
ATOM 1116 C CA . SER A 1 148 ? 21.150 2.518 -6.733 1.00 30.75 148 SER A CA 1
ATOM 1117 C C . SER A 1 148 ? 21.079 3.957 -6.193 1.00 30.75 148 SER A C 1
ATOM 1119 O O . SER A 1 148 ? 20.032 4.353 -5.691 1.00 30.75 148 SER A O 1
ATOM 1121 N N . ARG A 1 149 ? 22.130 4.778 -6.348 1.00 29.20 149 ARG A N 1
ATOM 1122 C CA . ARG A 1 149 ? 22.119 6.203 -5.943 1.00 29.20 149 ARG A CA 1
ATOM 1123 C C . ARG A 1 149 ? 21.609 7.174 -7.016 1.00 29.20 149 ARG A C 1
ATOM 1125 O O . ARG A 1 149 ? 21.357 8.329 -6.697 1.00 29.20 149 ARG A O 1
ATOM 1132 N N . CYS A 1 150 ? 21.444 6.734 -8.265 1.00 26.66 150 CYS A N 1
ATOM 1133 C CA . CYS A 1 150 ? 20.933 7.562 -9.367 1.00 26.66 150 CYS A CA 1
ATOM 1134 C C . CYS A 1 150 ? 19.412 7.422 -9.590 1.00 26.66 150 CYS A C 1
ATOM 1136 O O . CYS A 1 150 ? 18.823 8.271 -10.255 1.00 26.66 150 CYS A O 1
ATOM 1138 N N . TRP A 1 151 ? 18.764 6.394 -9.026 1.00 37.56 151 TRP A N 1
ATOM 1139 C CA . TRP A 1 151 ? 17.378 6.012 -9.363 1.00 37.56 151 TRP A CA 1
ATOM 1140 C C . TRP A 1 151 ? 16.275 6.975 -8.914 1.00 37.56 151 TRP A C 1
ATOM 1142 O O . TRP A 1 151 ? 15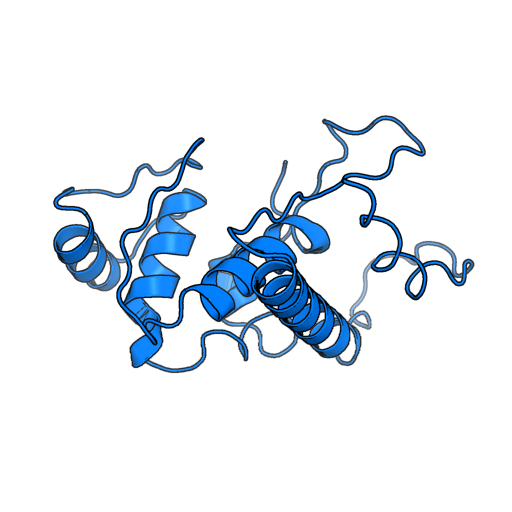.177 6.901 -9.449 1.00 37.56 151 TRP A O 1
ATOM 1152 N N . LEU A 1 152 ? 16.534 7.890 -7.980 1.00 33.53 152 LEU A N 1
ATOM 1153 C CA . LEU A 1 152 ? 15.492 8.770 -7.435 1.00 33.53 152 LEU A CA 1
ATOM 1154 C C . LEU A 1 152 ? 15.549 10.223 -7.922 1.00 33.53 152 LEU A C 1
ATOM 1156 O O . LEU A 1 152 ? 14.580 10.963 -7.783 1.00 33.53 152 LEU A O 1
ATOM 1160 N N . ARG A 1 153 ? 16.641 10.647 -8.568 1.00 28.58 153 ARG A N 1
ATOM 1161 C CA . ARG A 1 153 ? 16.880 12.075 -8.846 1.00 28.58 153 ARG A CA 1
ATOM 1162 C C . ARG A 1 153 ? 16.466 12.557 -10.243 1.00 28.58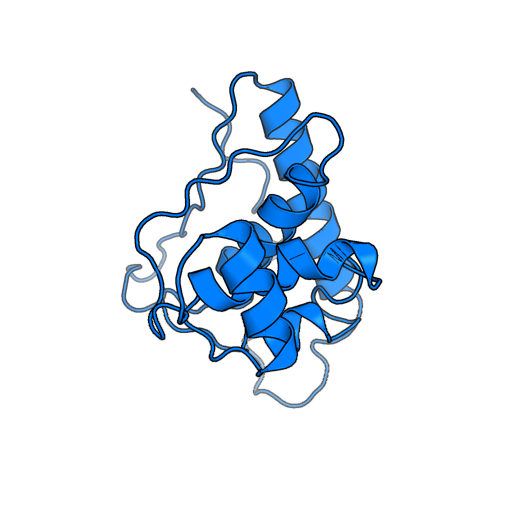 153 ARG A C 1
ATOM 1164 O O . ARG A 1 153 ? 16.803 13.680 -10.605 1.00 28.58 153 ARG A O 1
ATOM 1171 N N . ARG A 1 154 ? 15.762 11.745 -11.044 1.00 27.72 154 ARG A N 1
ATOM 1172 C CA . ARG A 1 154 ? 15.494 12.043 -12.470 1.00 27.72 154 ARG A CA 1
ATOM 1173 C C . ARG A 1 154 ? 14.016 12.000 -12.893 1.00 27.72 154 ARG A C 1
ATOM 1175 O O . ARG A 1 154 ? 13.729 11.669 -14.035 1.00 27.72 154 ARG A O 1
ATOM 1182 N N . VAL A 1 155 ? 13.092 12.364 -11.996 1.00 35.47 155 VAL A N 1
ATOM 1183 C CA . VAL A 1 155 ? 11.639 12.500 -12.289 1.00 35.47 155 VAL A CA 1
ATOM 1184 C C . VAL A 1 155 ? 11.146 13.957 -12.146 1.00 35.47 155 VAL A C 1
ATOM 1186 O O . VAL A 1 155 ? 9.961 14.222 -12.010 1.00 35.47 155 VAL A O 1
ATOM 1189 N N . LEU A 1 156 ? 12.043 14.946 -12.199 1.00 35.41 156 LEU A N 1
ATOM 1190 C CA . LEU A 1 156 ? 11.675 16.365 -12.109 1.00 35.41 156 LEU A CA 1
ATOM 1191 C C . LEU A 1 156 ? 11.921 17.080 -13.440 1.00 35.41 156 LEU A C 1
ATOM 1193 O O . LEU A 1 156 ? 13.029 17.553 -13.681 1.00 35.41 156 LEU A O 1
ATOM 1197 N N . ALA A 1 157 ? 10.885 17.146 -14.277 1.00 27.39 157 ALA A N 1
ATOM 1198 C CA . ALA A 1 157 ? 10.641 18.247 -15.214 1.00 27.39 157 ALA A CA 1
ATOM 1199 C C . ALA A 1 157 ? 9.218 18.147 -15.799 1.00 27.39 157 ALA A C 1
ATOM 1201 O O . ALA A 1 157 ? 9.032 17.707 -16.932 1.00 27.39 157 ALA A O 1
ATOM 1202 N N . CYS A 1 158 ? 8.226 18.540 -15.002 1.00 29.41 158 CYS A N 1
ATOM 1203 C CA . CYS A 1 158 ? 7.038 19.281 -15.435 1.00 29.41 158 CYS A CA 1
ATOM 1204 C C . CYS A 1 158 ? 6.644 20.205 -14.284 1.00 29.41 158 CYS A C 1
ATOM 1206 O O . CYS A 1 158 ? 6.653 19.720 -13.128 1.00 29.41 158 CYS A O 1
#